Protein AF-A0A1I0XM87-F1 (afdb_monomer_lite)

Radius of gyration: 12.56 Å; chains: 1; bounding box: 33×24×38 Å

Structure (mmCIF, N/CA/C/O backbone):
data_AF-A0A1I0XM87-F1
#
_entry.id   AF-A0A1I0XM87-F1
#
loop_
_atom_site.group_PDB
_atom_site.id
_atom_site.type_symbol
_atom_site.label_atom_id
_atom_site.label_alt_id
_atom_site.label_comp_id
_atom_site.label_asym_id
_atom_site.label_entity_id
_atom_site.label_seq_id
_atom_site.pdbx_PDB_ins_code
_atom_site.Cartn_x
_atom_site.Cartn_y
_atom_site.Cartn_z
_atom_site.occupancy
_atom_site.B_iso_or_equiv
_atom_site.auth_seq_id
_atom_site.auth_comp_id
_atom_site.auth_asym_id
_atom_site.auth_atom_id
_atom_site.pdbx_PDB_model_num
ATOM 1 N N . MET A 1 1 ? -22.892 0.317 1.168 1.00 38.12 1 MET A N 1
ATOM 2 C CA . MET A 1 1 ? -21.965 -0.699 1.714 1.00 38.12 1 MET A CA 1
ATOM 3 C C . MET A 1 1 ? -20.779 -0.784 0.762 1.00 38.12 1 MET A C 1
ATOM 5 O O . MET A 1 1 ? -20.922 -1.407 -0.276 1.00 38.12 1 MET A O 1
ATOM 9 N N . PHE A 1 2 ? -19.659 -0.109 1.052 1.00 44.31 2 PHE A N 1
ATOM 10 C CA . PHE A 1 2 ? -18.407 -0.294 0.300 1.00 44.31 2 PHE A CA 1
ATOM 11 C C . PHE A 1 2 ? -17.823 -1.647 0.722 1.00 44.31 2 PHE A C 1
ATOM 13 O O . PHE A 1 2 ? -17.141 -1.767 1.739 1.00 44.31 2 PHE A O 1
ATOM 20 N N . GLY A 1 3 ? -18.288 -2.698 0.048 1.00 43.19 3 GLY A N 1
ATOM 21 C CA . GLY A 1 3 ? -17.956 -4.080 0.352 1.00 43.19 3 GLY A CA 1
ATOM 22 C C . GLY A 1 3 ? -16.512 -4.384 -0.020 1.00 43.19 3 GLY A C 1
ATOM 23 O O . GLY A 1 3 ? -16.036 -3.871 -1.017 1.00 43.19 3 GLY A O 1
ATOM 24 N N . LYS A 1 4 ? -15.857 -5.172 0.844 1.00 59.94 4 LYS A N 1
ATOM 25 C CA . LYS A 1 4 ? -14.891 -6.287 0.668 1.00 59.94 4 LYS A CA 1
ATOM 26 C C . LYS A 1 4 ? -14.215 -6.550 -0.700 1.00 59.94 4 LYS A C 1
ATOM 28 O O . LYS A 1 4 ? -13.749 -7.665 -0.923 1.00 59.94 4 LYS A O 1
ATOM 33 N N . GLU A 1 5 ? -14.154 -5.596 -1.606 1.00 71.00 5 GLU A N 1
ATOM 34 C CA . GLU A 1 5 ? -13.590 -5.743 -2.937 1.00 71.00 5 GLU A CA 1
ATOM 35 C C . GLU A 1 5 ? -12.121 -5.332 -2.917 1.00 71.00 5 GLU A C 1
ATOM 37 O O . GLU A 1 5 ? -11.694 -4.479 -2.135 1.00 71.00 5 GLU A O 1
ATOM 42 N N . ASN A 1 6 ? -11.324 -6.001 -3.746 1.00 82.12 6 ASN A N 1
ATOM 43 C CA . ASN A 1 6 ? -9.920 -5.651 -3.884 1.00 82.12 6 ASN A CA 1
ATOM 44 C C . ASN A 1 6 ? -9.823 -4.348 -4.679 1.00 82.12 6 ASN A C 1
ATOM 46 O O . ASN A 1 6 ? -10.437 -4.236 -5.740 1.00 82.12 6 ASN A O 1
ATOM 50 N N . ILE A 1 7 ? -9.015 -3.401 -4.211 1.00 86.00 7 ILE A N 1
ATOM 51 C CA . ILE A 1 7 ? -8.712 -2.188 -4.977 1.00 86.00 7 ILE A CA 1
ATOM 52 C C . ILE A 1 7 ? -7.453 -2.472 -5.791 1.00 86.00 7 ILE A C 1
ATOM 54 O O . ILE A 1 7 ? -6.448 -2.924 -5.244 1.00 86.00 7 ILE A O 1
ATOM 58 N N . VAL A 1 8 ? -7.508 -2.239 -7.099 1.00 86.12 8 VAL A N 1
ATOM 59 C CA . VAL A 1 8 ? -6.366 -2.425 -7.999 1.00 86.12 8 VAL A CA 1
ATOM 60 C C . VAL A 1 8 ? -5.898 -1.058 -8.472 1.00 86.12 8 VAL A C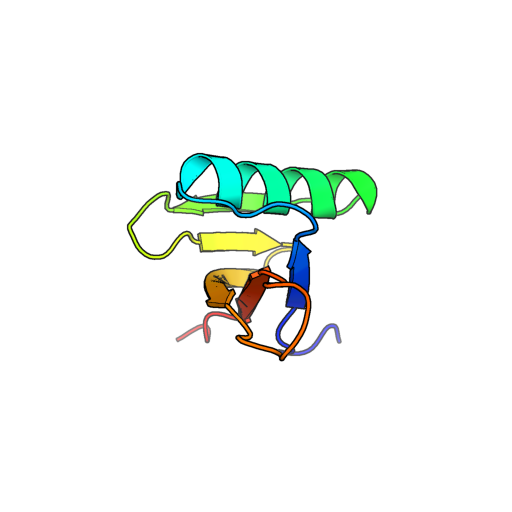 1
ATOM 62 O O . VAL A 1 8 ? -6.682 -0.295 -9.028 1.00 86.12 8 VAL A O 1
ATOM 65 N N . ILE A 1 9 ? -4.625 -0.760 -8.238 1.00 86.81 9 ILE A N 1
ATOM 66 C CA . ILE A 1 9 ? -3.958 0.458 -8.693 1.00 86.81 9 ILE A CA 1
ATOM 67 C C . ILE A 1 9 ? -2.963 0.036 -9.768 1.00 86.81 9 ILE A C 1
ATOM 69 O O . ILE A 1 9 ? -2.027 -0.714 -9.489 1.00 86.81 9 ILE A O 1
ATOM 73 N N . GLU A 1 10 ? -3.181 0.475 -11.002 1.00 83.38 10 GLU A N 1
ATOM 74 C CA . GLU A 1 10 ? -2.247 0.227 -12.098 1.00 83.38 10 GLU A CA 1
ATOM 75 C C . GLU A 1 10 ? -1.101 1.234 -12.032 1.00 83.38 10 GLU A C 1
ATOM 77 O O . GLU A 1 10 ? -1.317 2.435 -11.879 1.00 83.38 10 GLU A O 1
ATOM 82 N N . LEU A 1 11 ? 0.125 0.730 -12.110 1.00 79.19 11 LEU A N 1
ATOM 83 C CA . LEU A 1 11 ? 1.335 1.530 -12.100 1.00 79.19 11 LEU A CA 1
ATOM 84 C C . LEU A 1 11 ? 1.883 1.613 -13.520 1.00 79.19 11 LEU A C 1
ATOM 86 O O . LEU A 1 11 ? 2.171 0.595 -14.152 1.00 79.19 11 LEU A O 1
ATOM 90 N N . GLU A 1 12 ? 2.076 2.840 -13.991 1.00 70.62 12 GLU A N 1
ATOM 91 C CA . GLU A 1 12 ? 2.728 3.114 -15.275 1.00 70.62 12 GLU A CA 1
ATOM 92 C C . GLU A 1 12 ? 4.241 2.855 -15.207 1.00 70.62 12 GLU A C 1
ATOM 94 O O . GLU A 1 12 ? 4.861 2.494 -16.205 1.00 70.62 12 GLU A O 1
ATOM 99 N N . ASN A 1 13 ? 4.831 2.990 -14.013 1.00 70.62 13 ASN A N 1
ATOM 100 C CA . ASN A 1 13 ? 6.254 2.794 -13.766 1.00 70.62 13 ASN A CA 1
ATOM 101 C C . ASN A 1 13 ? 6.514 1.552 -12.914 1.00 70.62 13 ASN A C 1
ATOM 103 O O . ASN A 1 13 ? 5.765 1.221 -11.993 1.00 70.62 13 ASN A O 1
ATOM 107 N N . LYS A 1 14 ? 7.635 0.885 -13.195 1.00 69.25 14 LYS A N 1
ATOM 108 C CA . LYS A 1 14 ? 8.095 -0.256 -12.407 1.00 69.25 14 LYS A CA 1
ATOM 109 C C . LYS A 1 14 ? 8.578 0.235 -11.045 1.00 69.25 14 LYS A C 1
ATOM 111 O O . LYS A 1 14 ? 9.572 0.952 -10.967 1.00 69.25 14 LYS A O 1
ATOM 116 N N . ILE A 1 15 ? 7.901 -0.187 -9.983 1.00 72.69 15 ILE A N 1
ATOM 117 C CA . ILE A 1 15 ? 8.329 0.089 -8.614 1.00 72.69 15 ILE A CA 1
ATOM 118 C C . ILE A 1 15 ? 9.148 -1.092 -8.108 1.00 72.69 15 ILE A C 1
ATOM 120 O O . ILE A 1 15 ? 8.691 -2.238 -8.129 1.00 72.69 15 ILE A O 1
ATOM 124 N N . THR A 1 16 ? 10.357 -0.800 -7.637 1.00 69.88 16 THR A N 1
ATOM 125 C CA . THR A 1 16 ? 11.301 -1.787 -7.098 1.00 69.88 16 THR A CA 1
ATOM 126 C C . THR A 1 16 ? 11.406 -1.767 -5.574 1.00 69.88 16 THR A C 1
ATOM 128 O O . THR A 1 16 ? 12.048 -2.656 -5.022 1.00 69.88 16 THR A O 1
ATOM 131 N N . ASN A 1 17 ? 10.800 -0.784 -4.895 1.00 78.19 17 ASN A N 1
ATOM 132 C CA . ASN A 1 17 ? 10.897 -0.608 -3.445 1.00 78.19 17 ASN A CA 1
ATOM 133 C C . ASN A 1 17 ? 9.517 -0.453 -2.773 1.00 78.19 17 ASN A C 1
ATOM 135 O O . ASN A 1 17 ? 8.586 0.108 -3.350 1.00 78.19 17 ASN A O 1
ATOM 139 N N . TYR A 1 18 ? 9.391 -0.921 -1.531 1.00 79.06 18 TYR A N 1
ATOM 140 C CA . TYR A 1 18 ? 8.151 -0.854 -0.754 1.00 79.06 18 TYR A CA 1
ATOM 141 C C . TYR A 1 18 ? 7.767 0.584 -0.365 1.00 79.06 18 TYR A C 1
ATOM 143 O O . TYR A 1 18 ? 6.580 0.901 -0.329 1.00 79.06 18 TYR A O 1
ATOM 151 N N . ASP A 1 19 ? 8.738 1.472 -0.127 1.00 81.56 19 ASP A N 1
ATOM 152 C CA . ASP A 1 19 ? 8.464 2.888 0.176 1.00 81.56 19 ASP A CA 1
ATOM 153 C C . ASP A 1 19 ? 7.827 3.628 -1.009 1.00 81.56 19 ASP A C 1
ATOM 155 O O . ASP A 1 19 ? 6.879 4.399 -0.837 1.00 81.56 19 ASP A O 1
ATOM 159 N N . ASP A 1 20 ? 8.292 3.350 -2.226 1.00 83.25 20 ASP A N 1
ATOM 160 C CA . ASP A 1 20 ? 7.708 3.900 -3.452 1.00 83.25 20 ASP A CA 1
ATOM 161 C C . ASP A 1 20 ? 6.287 3.361 -3.660 1.00 83.25 20 ASP A C 1
ATOM 163 O O . ASP A 1 20 ? 5.378 4.101 -4.033 1.00 83.25 20 ASP A O 1
ATOM 167 N N . LEU A 1 21 ? 6.064 2.083 -3.340 1.00 83.88 21 LEU A N 1
ATOM 168 C CA . LEU A 1 21 ? 4.750 1.450 -3.415 1.00 83.88 21 LEU A CA 1
ATOM 169 C C . LEU A 1 21 ? 3.751 2.134 -2.467 1.00 83.88 21 LEU A C 1
ATOM 171 O O . LEU A 1 21 ? 2.644 2.476 -2.878 1.00 83.88 21 LEU A O 1
ATOM 175 N N . ILE A 1 22 ? 4.147 2.386 -1.217 1.00 87.12 22 ILE A N 1
ATOM 176 C CA . ILE A 1 22 ? 3.330 3.111 -0.229 1.00 87.12 22 ILE A CA 1
ATOM 177 C C . ILE A 1 22 ? 3.059 4.547 -0.686 1.00 87.12 22 ILE A C 1
ATOM 179 O O . ILE A 1 22 ? 1.945 5.058 -0.527 1.00 87.12 22 ILE A O 1
ATOM 183 N N . THR A 1 23 ? 4.072 5.194 -1.261 1.00 88.31 23 THR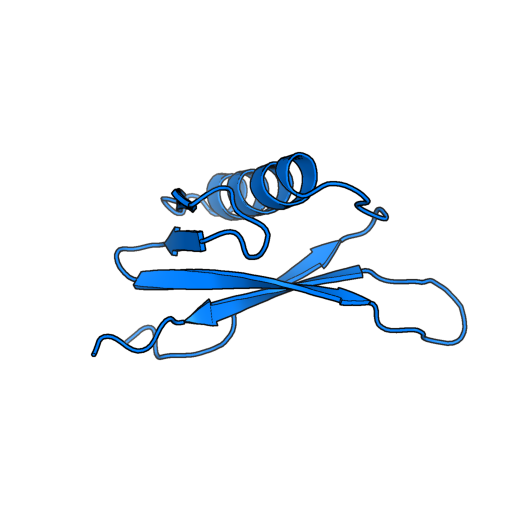 A N 1
ATOM 184 C CA . THR A 1 23 ? 3.964 6.551 -1.798 1.00 88.31 23 THR A CA 1
ATOM 185 C C . THR A 1 23 ? 2.912 6.619 -2.902 1.00 88.31 23 THR A C 1
ATOM 187 O O . THR A 1 23 ? 2.034 7.479 -2.854 1.00 88.31 23 THR A O 1
ATOM 190 N N . GLU A 1 24 ? 2.937 5.689 -3.858 1.00 87.81 24 GLU A N 1
ATOM 191 C CA . GLU A 1 24 ? 1.962 5.651 -4.951 1.00 87.81 24 GLU A CA 1
ATOM 192 C C . GLU A 1 24 ? 0.546 5.309 -4.468 1.00 87.81 24 GLU A C 1
ATOM 194 O O . GLU A 1 24 ? -0.412 5.935 -4.922 1.00 87.81 24 GLU A O 1
ATOM 199 N N . ILE A 1 25 ? 0.391 4.416 -3.480 1.00 88.38 25 ILE A N 1
ATOM 200 C CA . ILE A 1 25 ? -0.914 4.173 -2.835 1.00 88.38 25 ILE A CA 1
ATOM 201 C C . ILE A 1 25 ? -1.456 5.460 -2.206 1.00 88.38 25 ILE A C 1
ATOM 203 O O . ILE A 1 25 ? -2.616 5.819 -2.410 1.00 88.38 25 ILE A O 1
ATOM 207 N N . THR A 1 26 ? -0.619 6.163 -1.442 1.00 88.81 26 THR A N 1
ATOM 208 C CA . THR A 1 26 ? -1.030 7.373 -0.721 1.00 88.81 26 THR A CA 1
ATOM 209 C C . THR A 1 26 ? -1.423 8.473 -1.705 1.00 88.81 26 THR A C 1
ATOM 211 O O . THR A 1 26 ? -2.512 9.030 -1.584 1.00 88.81 26 THR A O 1
ATOM 214 N N . LYS A 1 27 ? -0.608 8.711 -2.743 1.00 90.31 27 LYS A N 1
ATOM 215 C CA . LYS A 1 27 ? -0.914 9.665 -3.821 1.00 90.31 27 LYS A CA 1
ATOM 216 C C . LYS A 1 27 ? -2.198 9.312 -4.566 1.00 90.31 27 LYS A C 1
ATOM 218 O O . LYS A 1 27 ? -2.956 10.209 -4.927 1.00 90.31 27 LYS A O 1
ATOM 223 N N . TYR A 1 28 ? -2.436 8.027 -4.836 1.00 89.94 28 TYR A N 1
ATOM 224 C CA . TYR A 1 28 ? -3.643 7.572 -5.522 1.00 89.94 28 TYR A CA 1
ATOM 225 C C . TYR A 1 28 ? -4.903 7.961 -4.739 1.00 89.94 28 TYR A C 1
ATOM 227 O O . TYR A 1 28 ? -5.817 8.558 -5.306 1.00 89.94 28 TYR A O 1
ATOM 235 N N . PHE A 1 29 ? -4.937 7.698 -3.430 1.00 89.25 29 PHE A N 1
ATOM 236 C CA . PHE A 1 29 ? -6.085 8.058 -2.594 1.00 89.25 29 PHE A CA 1
ATOM 237 C C . PHE A 1 29 ? -6.184 9.556 -2.307 1.00 89.25 29 PHE A C 1
ATOM 239 O O . PHE A 1 29 ? -7.293 10.088 -2.296 1.00 89.25 29 PHE A O 1
ATOM 246 N N . GLU A 1 30 ? -5.057 10.253 -2.161 1.00 88.75 30 GLU A N 1
ATOM 247 C CA . GLU A 1 30 ? -5.025 11.711 -2.020 1.00 88.75 30 GLU A CA 1
ATOM 248 C C . GLU A 1 30 ? -5.645 12.402 -3.244 1.00 88.75 30 GLU A C 1
ATOM 250 O O . GLU A 1 30 ? -6.514 13.261 -3.092 1.00 88.75 30 GLU A O 1
ATOM 255 N N . LYS A 1 31 ? -5.307 11.953 -4.463 1.00 88.81 31 LYS A N 1
ATOM 256 C CA . LYS A 1 31 ? -5.934 12.428 -5.711 1.00 88.81 31 LYS A CA 1
ATOM 257 C C . LYS A 1 31 ? -7.443 12.173 -5.763 1.00 88.81 31 LYS A C 1
ATOM 259 O O . LYS A 1 31 ? -8.159 12.921 -6.421 1.00 88.81 31 LYS A O 1
ATOM 264 N N . GLN A 1 32 ? -7.927 11.132 -5.087 1.00 86.00 32 GLN A N 1
ATOM 265 C CA . GLN A 1 32 ? -9.355 10.814 -4.985 1.00 86.00 32 GLN A CA 1
ATOM 266 C C . GLN A 1 32 ? -10.052 11.511 -3.808 1.00 86.00 32 GLN A C 1
ATOM 268 O O . GLN A 1 32 ? -11.232 11.261 -3.570 1.00 86.00 32 GLN A O 1
ATOM 273 N N . GLY A 1 33 ? -9.345 12.346 -3.037 1.00 87.31 33 GLY A N 1
ATOM 274 C CA . GLY A 1 33 ? -9.887 12.963 -1.823 1.00 87.31 33 GLY A CA 1
ATOM 275 C C . GLY A 1 33 ? -10.242 11.944 -0.735 1.00 87.31 33 GLY A C 1
ATOM 276 O O . GLY A 1 33 ? -11.080 12.212 0.123 1.00 87.31 33 GLY A O 1
ATOM 277 N N . THR A 1 34 ? -9.641 10.754 -0.783 1.00 87.19 34 THR A N 1
ATOM 278 C CA . THR A 1 34 ? -9.888 9.666 0.162 1.00 87.19 34 THR A CA 1
ATOM 279 C C . THR A 1 34 ? -8.797 9.640 1.225 1.00 87.19 34 THR A C 1
ATOM 281 O O . THR A 1 34 ? -7.608 9.669 0.916 1.00 87.19 34 THR A O 1
ATOM 284 N N . ASN A 1 35 ? -9.192 9.551 2.498 1.00 84.38 35 ASN A N 1
ATOM 285 C CA . ASN A 1 35 ? -8.236 9.466 3.597 1.0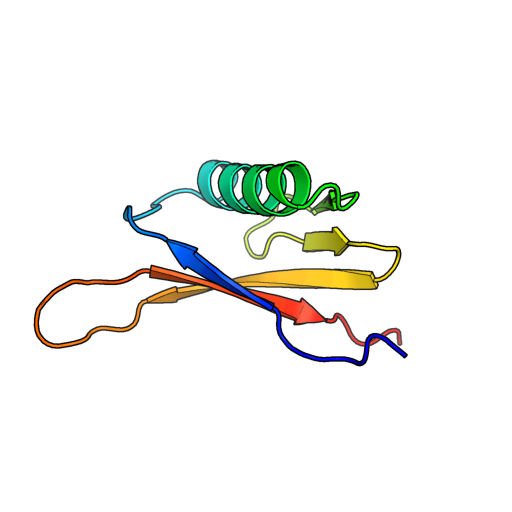0 84.38 35 ASN A CA 1
ATOM 286 C C . ASN A 1 35 ? -7.581 8.075 3.617 1.00 84.38 35 ASN A C 1
ATOM 288 O O . ASN A 1 35 ? -8.258 7.069 3.853 1.00 84.38 35 ASN A O 1
ATOM 292 N N . CYS A 1 36 ? -6.274 8.044 3.359 1.00 87.88 36 CYS A N 1
ATOM 293 C CA . CYS A 1 36 ? -5.431 6.859 3.408 1.00 87.88 36 CYS A CA 1
ATOM 294 C C . CYS A 1 36 ? -4.373 7.034 4.499 1.00 87.88 36 CYS A C 1
ATOM 296 O O . CYS A 1 36 ? -3.596 7.989 4.471 1.00 87.88 36 CYS A O 1
ATOM 298 N N . LYS A 1 37 ? -4.308 6.092 5.441 1.00 90.06 37 LYS A N 1
ATOM 299 C CA . LYS A 1 37 ? -3.270 6.046 6.474 1.00 90.06 37 LYS A CA 1
ATOM 300 C C . LYS A 1 37 ? -2.418 4.810 6.296 1.00 90.06 37 LYS A C 1
ATOM 302 O O . LYS A 1 37 ? -2.931 3.714 6.113 1.00 90.06 37 LYS A O 1
ATOM 307 N N . VAL A 1 38 ? -1.111 4.965 6.416 1.00 89.19 38 VAL A N 1
ATOM 308 C CA . VAL A 1 38 ? -0.188 3.830 6.405 1.00 89.19 38 VAL A CA 1
ATOM 309 C C . VAL A 1 38 ? -0.159 3.219 7.803 1.00 89.19 38 VAL A C 1
ATOM 311 O O . VAL A 1 38 ? 0.187 3.908 8.758 1.00 89.19 38 VAL A O 1
ATOM 314 N N . ILE A 1 39 ? -0.542 1.947 7.921 1.00 88.75 39 ILE A N 1
ATOM 315 C CA . ILE A 1 39 ? -0.558 1.205 9.192 1.00 88.75 39 ILE A CA 1
ATOM 316 C C . ILE A 1 39 ? 0.776 0.489 9.395 1.00 88.75 39 ILE A C 1
ATOM 318 O O . ILE A 1 39 ? 1.340 0.528 10.484 1.00 88.75 39 ILE A O 1
ATOM 322 N N . GLU A 1 40 ? 1.287 -0.154 8.343 1.00 86.44 40 GLU A N 1
ATOM 323 C CA . GLU A 1 40 ? 2.488 -0.981 8.427 1.00 86.44 40 GLU A CA 1
ATOM 324 C C . GLU A 1 40 ? 3.365 -0.814 7.185 1.00 86.44 40 GLU A C 1
ATOM 326 O O . GLU A 1 40 ? 2.879 -0.849 6.052 1.00 86.44 40 GLU A O 1
ATOM 331 N N . ARG A 1 41 ? 4.673 -0.647 7.414 1.00 81.50 41 ARG A N 1
ATOM 332 C CA . ARG A 1 41 ? 5.715 -0.535 6.382 1.00 81.50 41 ARG A CA 1
ATOM 333 C C . ARG A 1 41 ? 6.642 -1.754 6.399 1.00 81.50 41 ARG A C 1
ATOM 335 O O . ARG A 1 41 ? 7.852 -1.616 6.543 1.00 81.50 41 ARG A O 1
ATOM 342 N N . SER A 1 42 ? 6.067 -2.950 6.348 1.00 79.00 42 SER A N 1
ATOM 343 C CA . SER A 1 42 ? 6.816 -4.210 6.321 1.00 79.00 42 SER A CA 1
ATOM 344 C C . SER A 1 42 ? 6.875 -4.789 4.903 1.00 79.00 42 SER A C 1
ATOM 346 O O . SER A 1 42 ? 6.470 -4.142 3.936 1.00 79.00 42 SER A O 1
ATOM 348 N N . SER A 1 43 ? 7.372 -6.023 4.767 1.00 73.88 43 SER A N 1
ATOM 349 C CA . SER A 1 43 ? 7.421 -6.756 3.493 1.00 73.88 43 SER A CA 1
ATOM 350 C C . SER A 1 43 ? 6.051 -6.900 2.814 1.00 73.88 43 SER A C 1
ATOM 352 O O . SER A 1 43 ? 5.985 -7.145 1.613 1.00 73.88 43 SER A O 1
ATOM 354 N N . ILE A 1 44 ? 4.957 -6.766 3.573 1.00 81.06 44 ILE A N 1
ATOM 355 C CA . ILE A 1 44 ? 3.590 -6.660 3.056 1.00 81.06 44 ILE A CA 1
ATOM 356 C C . ILE A 1 44 ? 2.986 -5.383 3.652 1.00 81.06 44 ILE A C 1
ATOM 358 O O . ILE A 1 44 ? 2.464 -5.423 4.766 1.00 81.06 44 ILE A O 1
ATOM 362 N N . PRO A 1 45 ? 3.061 -4.241 2.950 1.00 84.56 45 PRO A N 1
ATOM 363 C CA . PRO A 1 45 ? 2.569 -2.980 3.485 1.00 84.56 45 PRO A CA 1
ATOM 364 C C . PRO A 1 45 ? 1.070 -3.034 3.780 1.00 84.56 45 PRO A C 1
ATOM 366 O O . PRO A 1 45 ? 0.305 -3.668 3.050 1.00 84.56 45 PRO A O 1
ATOM 369 N N . MET A 1 46 ? 0.632 -2.330 4.822 1.00 89.25 46 MET A N 1
ATOM 370 C CA . MET A 1 46 ? -0.783 -2.225 5.179 1.00 89.25 46 MET A CA 1
ATOM 371 C C . MET A 1 46 ? -1.224 -0.769 5.238 1.00 89.25 46 MET A C 1
ATOM 373 O O . MET A 1 46 ? -0.528 0.083 5.794 1.00 89.25 46 MET A O 1
ATOM 377 N N . VAL A 1 47 ? -2.409 -0.494 4.700 1.00 90.44 47 VAL A N 1
ATOM 378 C CA . VAL A 1 47 ? -3.016 0.840 4.674 1.00 90.44 47 VAL A CA 1
ATOM 379 C C . VAL A 1 47 ? -4.464 0.795 5.163 1.00 90.44 47 VAL A C 1
ATOM 381 O O . VAL A 1 47 ? -5.200 -0.138 4.859 1.00 90.44 47 VAL A O 1
ATOM 384 N N . GLU A 1 48 ? -4.886 1.798 5.925 1.00 90.06 48 GLU A N 1
ATOM 385 C CA . GLU A 1 48 ? -6.278 2.046 6.295 1.00 90.06 48 GLU A CA 1
ATOM 386 C C . GLU A 1 48 ? -6.870 3.039 5.298 1.00 90.06 48 GLU A C 1
ATOM 388 O O . GLU A 1 48 ? -6.378 4.158 5.166 1.00 90.06 48 GLU A O 1
ATOM 393 N N . VAL A 1 49 ? -7.948 2.649 4.627 1.00 87.69 49 VAL A N 1
ATOM 394 C CA . VAL A 1 49 ? -8.693 3.507 3.702 1.00 87.69 49 VAL A CA 1
ATOM 395 C C . VAL A 1 49 ? -10.145 3.523 4.157 1.00 87.69 49 VAL A C 1
ATOM 397 O O . VAL A 1 49 ? -10.787 2.474 4.222 1.00 87.69 49 VAL A O 1
ATOM 400 N N . ASN A 1 50 ? -10.666 4.702 4.509 1.00 85.31 50 ASN A N 1
ATOM 401 C CA . ASN A 1 50 ? -12.037 4.873 5.018 1.00 85.31 50 ASN A CA 1
ATOM 402 C C . ASN A 1 50 ? -12.397 3.929 6.193 1.00 85.31 50 ASN A C 1
ATOM 404 O O . ASN A 1 50 ? -13.517 3.425 6.278 1.00 85.31 50 ASN A O 1
ATOM 408 N N . GLY A 1 51 ? -11.443 3.660 7.095 1.00 84.06 51 GLY A N 1
ATOM 409 C CA . GLY A 1 51 ? -11.643 2.783 8.259 1.00 84.06 51 GLY A CA 1
ATOM 410 C C . GLY A 1 51 ? -11.632 1.278 7.951 1.00 84.06 51 GLY A C 1
ATOM 411 O O . GLY A 1 51 ? -12.032 0.470 8.796 1.00 84.06 51 GLY A O 1
ATOM 412 N N . ILE A 1 52 ? -11.204 0.887 6.746 1.00 86.31 52 ILE A N 1
ATOM 413 C CA . ILE A 1 52 ? -10.972 -0.506 6.352 1.00 86.31 52 ILE A CA 1
ATOM 414 C C . ILE A 1 52 ? -9.474 -0.702 6.131 1.00 86.31 52 ILE A C 1
ATOM 416 O O . ILE A 1 52 ? -8.850 0.045 5.381 1.00 86.31 52 ILE A O 1
ATOM 420 N N . ASN A 1 53 ? -8.911 -1.732 6.759 1.00 88.75 53 ASN A N 1
ATOM 421 C CA . ASN A 1 53 ? -7.506 -2.091 6.595 1.00 88.75 53 ASN A CA 1
ATOM 422 C C . ASN A 1 53 ? -7.341 -2.953 5.345 1.00 88.75 53 ASN A C 1
ATOM 424 O O . ASN A 1 53 ? -8.080 -3.922 5.157 1.00 88.75 53 ASN A O 1
ATOM 428 N N . TYR A 1 54 ? -6.348 -2.628 4.530 1.00 88.94 54 TYR A N 1
ATOM 429 C CA . TYR A 1 54 ? -5.972 -3.363 3.336 1.00 88.94 54 TYR A CA 1
ATOM 430 C C . TYR A 1 54 ? -4.498 -3.750 3.393 1.00 88.94 54 TYR A C 1
ATOM 432 O O . TYR A 1 54 ? -3.657 -2.937 3.775 1.00 88.94 54 TYR A O 1
ATOM 440 N N . SER A 1 55 ? -4.177 -4.967 2.959 1.00 89.25 55 SER A N 1
ATOM 441 C CA . SER A 1 55 ? -2.807 -5.380 2.665 1.00 89.25 55 SER A CA 1
ATOM 442 C C . SER A 1 55 ? -2.483 -5.106 1.201 1.00 89.25 55 SER A C 1
ATOM 444 O O . SER A 1 55 ? -3.247 -5.460 0.301 1.00 89.25 55 SER A O 1
ATOM 446 N N . ALA A 1 56 ? -1.350 -4.459 0.960 1.00 87.81 56 ALA A N 1
ATOM 447 C CA . ALA A 1 56 ? -0.878 -4.106 -0.362 1.00 87.81 56 ALA A CA 1
ATOM 448 C C . ALA A 1 56 ? 0.029 -5.200 -0.917 1.00 87.81 56 ALA A C 1
ATOM 450 O O . ALA A 1 56 ? 1.051 -5.551 -0.330 1.00 87.81 56 ALA A O 1
ATOM 451 N N . ILE A 1 57 ? -0.351 -5.737 -2.072 1.00 86.12 57 ILE A N 1
ATOM 452 C CA . ILE A 1 57 ? 0.390 -6.788 -2.760 1.00 86.12 57 ILE A CA 1
ATOM 453 C C . ILE A 1 57 ? 0.767 -6.275 -4.139 1.00 86.12 57 ILE A C 1
ATOM 455 O O . ILE A 1 57 ? -0.099 -5.951 -4.951 1.00 86.12 57 ILE A O 1
ATOM 459 N N . GLN A 1 58 ? 2.064 -6.239 -4.419 1.00 82.94 58 GLN A N 1
ATOM 460 C CA . GLN A 1 58 ? 2.560 -5.985 -5.761 1.00 82.94 58 GLN A CA 1
ATOM 461 C C . GLN A 1 58 ? 2.307 -7.215 -6.634 1.00 82.94 58 GLN A C 1
ATOM 463 O O . GLN A 1 58 ? 2.731 -8.322 -6.307 1.00 82.94 58 GLN A O 1
ATOM 468 N N . ASN A 1 59 ? 1.624 -7.019 -7.754 1.00 77.56 59 ASN A N 1
ATOM 469 C CA . ASN A 1 59 ? 1.408 -8.042 -8.759 1.00 77.56 59 ASN A CA 1
ATOM 470 C C . ASN A 1 59 ? 1.968 -7.549 -10.093 1.00 77.56 59 ASN A C 1
ATOM 472 O O . ASN A 1 59 ? 1.639 -6.457 -10.550 1.00 77.56 59 ASN A O 1
ATOM 476 N N . SER A 1 60 ? 2.817 -8.348 -10.725 1.00 67.50 60 SER A N 1
ATOM 477 C CA . SER A 1 60 ? 3.390 -8.022 -12.031 1.00 67.50 60 SER A CA 1
ATOM 478 C C . SER A 1 60 ? 2.698 -8.887 -13.072 1.00 67.50 60 SER A C 1
ATOM 480 O O . SER A 1 60 ? 2.911 -10.100 -13.102 1.00 67.50 60 SER A O 1
ATOM 482 N N . LYS A 1 61 ? 1.865 -8.295 -13.935 1.00 60.62 61 LYS A N 1
ATOM 483 C CA . LYS A 1 61 ? 1.338 -9.029 -15.089 1.00 60.62 61 LYS A CA 1
ATOM 484 C C . LYS A 1 61 ? 2.391 -9.016 -16.192 1.00 60.62 61 LYS A C 1
ATOM 486 O O . LYS A 1 61 ? 2.613 -8.007 -16.852 1.00 60.62 61 LYS A O 1
ATOM 491 N N . LEU A 1 62 ? 3.033 -10.162 -16.401 1.00 51.25 62 LEU A N 1
ATOM 492 C CA . LEU A 1 62 ? 3.867 -10.419 -17.575 1.00 51.25 62 LEU A CA 1
ATOM 493 C C . LEU A 1 62 ? 2.956 -10.643 -18.793 1.00 51.25 62 LEU A C 1
ATOM 495 O O . LEU A 1 62 ? 2.576 -11.767 -19.107 1.00 51.25 62 LEU A O 1
ATOM 499 N N . GLY A 1 63 ? 2.552 -9.545 -19.433 1.00 52.09 63 GLY A N 1
ATOM 500 C CA . GLY A 1 63 ? 1.907 -9.530 -20.748 1.00 52.09 63 GLY A CA 1
ATOM 501 C C . GLY A 1 63 ? 2.899 -9.157 -21.855 1.00 52.09 63 GLY A C 1
ATOM 502 O O . GLY A 1 63 ? 3.914 -8.516 -21.594 1.00 52.09 63 GLY A O 1
ATOM 503 N N . ALA A 1 64 ? 2.595 -9.545 -23.095 1.00 49.59 64 ALA A N 1
ATOM 504 C CA . ALA A 1 64 ? 3.533 -9.599 -24.221 1.00 49.59 64 ALA A CA 1
ATOM 505 C C . ALA A 1 64 ? 4.179 -8.275 -24.684 1.00 49.59 64 ALA A C 1
ATOM 507 O O . ALA A 1 64 ? 5.044 -8.348 -25.548 1.00 49.59 64 ALA A O 1
ATOM 508 N N . PHE A 1 65 ? 3.816 -7.092 -24.166 1.00 51.25 65 PHE A N 1
ATOM 509 C CA . PHE A 1 65 ? 4.373 -5.836 -24.704 1.00 51.25 65 PHE A CA 1
ATOM 510 C C . PHE A 1 65 ? 4.670 -4.691 -23.729 1.00 51.25 65 PHE A C 1
ATOM 512 O O . PHE A 1 65 ? 5.419 -3.800 -24.105 1.00 51.25 65 PHE A O 1
ATOM 519 N N . VAL A 1 66 ? 4.192 -4.695 -22.484 1.00 54.22 66 VAL A N 1
ATOM 520 C CA . VAL A 1 66 ? 4.605 -3.714 -21.464 1.00 54.22 66 VAL A CA 1
ATOM 521 C C . VAL A 1 66 ? 4.400 -4.380 -20.109 1.00 54.22 66 VAL A C 1
ATOM 523 O O . VAL A 1 66 ? 3.313 -4.887 -19.835 1.00 54.22 66 VAL A O 1
ATOM 526 N N . GLY A 1 67 ? 5.436 -4.447 -19.273 1.00 57.28 67 GLY A N 1
ATOM 527 C CA . GLY A 1 67 ? 5.326 -5.014 -17.928 1.00 57.28 67 GLY A CA 1
ATOM 528 C C . GLY A 1 67 ? 4.542 -4.078 -17.014 1.00 57.28 67 GLY A C 1
ATOM 529 O O . GLY A 1 67 ? 5.151 -3.350 -16.238 1.00 57.28 67 GLY A O 1
ATOM 530 N N . ILE A 1 68 ? 3.212 -4.072 -17.129 1.00 67.00 68 ILE A N 1
ATOM 531 C CA . ILE A 1 68 ? 2.343 -3.272 -16.265 1.00 67.00 68 ILE A CA 1
ATOM 532 C C . ILE A 1 68 ? 2.384 -3.892 -14.871 1.00 67.00 68 ILE A C 1
ATOM 534 O O . ILE A 1 68 ? 2.068 -5.071 -14.665 1.00 67.00 68 ILE A O 1
ATOM 538 N N . GLN A 1 69 ? 2.805 -3.081 -13.911 1.00 80.94 69 GLN A N 1
ATOM 539 C CA . GLN A 1 69 ? 2.814 -3.451 -12.512 1.00 80.94 69 GLN A CA 1
ATOM 540 C C . GLN A 1 69 ? 1.504 -2.983 -11.881 1.00 80.94 69 GLN A C 1
ATOM 542 O O . GLN A 1 69 ? 0.991 -1.920 -12.205 1.00 80.94 69 GLN A O 1
ATOM 547 N N . GLN A 1 70 ? 0.931 -3.785 -10.996 1.00 86.50 70 GLN A N 1
ATOM 548 C CA . GLN A 1 70 ? -0.311 -3.463 -10.306 1.00 86.50 70 GLN A CA 1
ATOM 549 C C . GLN A 1 70 ? -0.091 -3.587 -8.801 1.00 86.50 70 GLN A C 1
ATOM 551 O O . GLN A 1 70 ? 0.605 -4.490 -8.336 1.00 86.50 70 GLN A O 1
ATOM 556 N N . ILE A 1 71 ? -0.703 -2.701 -8.026 1.00 87.50 71 ILE A N 1
ATOM 557 C CA . ILE A 1 71 ? -0.827 -2.842 -6.577 1.00 87.50 71 ILE A CA 1
ATOM 558 C C . ILE A 1 71 ? -2.246 -3.310 -6.300 1.00 87.50 71 ILE A C 1
ATOM 560 O O . ILE A 1 71 ? -3.214 -2.641 -6.651 1.00 87.50 71 ILE A O 1
ATOM 564 N N . VAL A 1 72 ? -2.370 -4.468 -5.667 1.00 88.25 72 VAL A N 1
ATOM 565 C CA . VAL A 1 72 ? -3.650 -5.027 -5.247 1.00 88.25 72 VAL A CA 1
ATOM 566 C C . VAL A 1 72 ? -3.782 -4.836 -3.745 1.00 88.25 72 VAL A C 1
ATOM 568 O O . VAL A 1 72 ? -3.063 -5.461 -2.968 1.00 88.25 72 VAL A O 1
ATOM 571 N N . LEU A 1 73 ? -4.716 -3.986 -3.341 1.00 89.75 73 LEU A N 1
ATOM 572 C CA . LEU A 1 73 ? -5.112 -3.792 -1.956 1.00 89.75 73 LEU A CA 1
ATOM 573 C C . LEU A 1 73 ? -6.201 -4.806 -1.622 1.00 89.75 73 LEU A C 1
ATOM 575 O O . LEU A 1 73 ? -7.329 -4.708 -2.110 1.00 89.75 73 LEU A O 1
ATOM 579 N N . LYS A 1 74 ? -5.861 -5.798 -0.801 1.00 89.19 74 LYS A N 1
ATOM 580 C CA . LYS A 1 74 ? -6.808 -6.811 -0.334 1.00 89.19 74 LYS A CA 1
ATOM 581 C C . LYS A 1 74 ? -7.335 -6.422 1.040 1.00 89.19 74 LYS A C 1
ATOM 583 O O . LYS A 1 74 ? -6.522 -6.182 1.929 1.00 89.19 74 LYS A O 1
ATOM 588 N N . PRO A 1 75 ? -8.656 -6.384 1.260 1.00 87.19 75 PRO A N 1
ATOM 589 C CA . PRO A 1 75 ? -9.192 -6.069 2.573 1.00 87.19 75 PRO A CA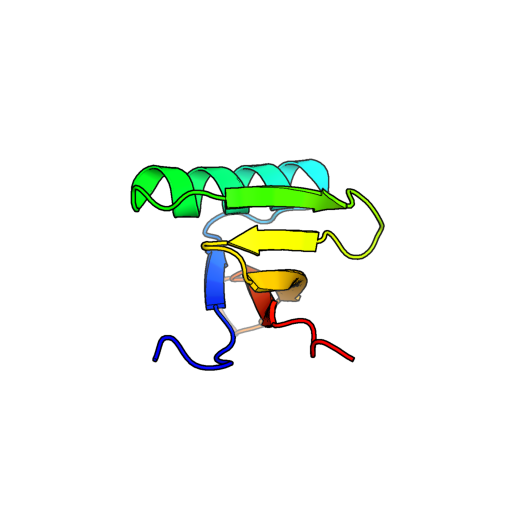 1
ATOM 590 C C . PRO A 1 75 ? -8.748 -7.135 3.573 1.00 87.19 75 PRO A C 1
ATOM 592 O O . PRO A 1 75 ? -8.948 -8.337 3.369 1.00 87.19 75 PRO A O 1
ATOM 595 N N . CYS A 1 76 ? -8.157 -6.697 4.677 1.00 81.69 76 CYS A N 1
ATOM 596 C CA . CYS A 1 76 ? -7.860 -7.565 5.799 1.00 81.69 76 CYS A CA 1
ATOM 597 C C . CYS A 1 76 ? -9.199 -8.005 6.391 1.00 81.69 76 CYS A C 1
ATOM 599 O O . CYS A 1 76 ? -10.015 -7.170 6.791 1.00 81.69 76 CYS A O 1
ATOM 601 N N . LYS A 1 77 ? -9.466 -9.317 6.431 1.00 65.44 77 LYS A N 1
ATOM 602 C CA . LYS A 1 77 ? -10.623 -9.813 7.181 1.00 65.44 77 LYS A CA 1
ATOM 603 C C . LYS A 1 77 ? -10.441 -9.353 8.628 1.00 65.44 77 LYS A C 1
ATOM 605 O O . LYS A 1 77 ? -9.463 -9.737 9.263 1.00 65.44 77 LYS A O 1
ATOM 610 N N . LYS A 1 78 ? -11.362 -8.518 9.126 1.00 50.19 78 LYS A N 1
ATOM 611 C CA . LYS A 1 78 ? -11.537 -8.349 10.571 1.00 50.19 78 LYS A CA 1
ATOM 612 C C . LYS A 1 78 ? -11.774 -9.755 11.130 1.00 50.19 78 LYS A C 1
ATOM 614 O O . LYS A 1 78 ? -12.702 -10.422 10.664 1.00 50.19 78 LYS A O 1
ATOM 619 N N . PHE A 1 79 ? -10.863 -10.212 11.986 1.00 42.50 79 PHE A N 1
ATOM 620 C CA . PHE A 1 79 ? -11.074 -11.389 12.823 1.00 42.50 79 PHE A CA 1
ATOM 621 C C . PHE A 1 79 ? -12.215 -11.111 13.801 1.00 42.50 79 PHE A C 1
ATOM 623 O O . PHE A 1 79 ? -12.350 -9.932 14.212 1.00 42.50 79 PHE A O 1
#

Sequence (79 aa):
MFGKENIVIELENKITNYDDLITEITKYFEKQGTNCKVIERSSIPMVEVNGINYSAIQNSKLGAFVGIQQIVLKPCKKF

Foldseek 3Di:
DPDQDKDKDKDPDDDPDLVVVVVSVCVVCVVVVWDKDWPDSDPFTWIQTPNWIWTWDWDFDPDDPD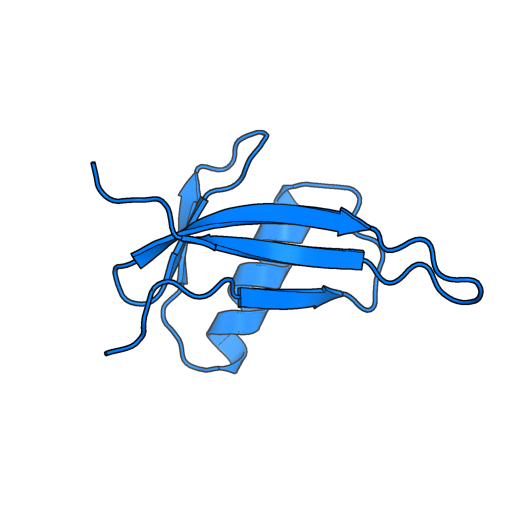GIIMIITGTDPDD

Secondary structure (DSSP, 8-state):
---SPPEEEEESS---SHHHHHHHHHHHHHHTT--EEEEE-SSS-EEEETTEEEEEEEEEE--SS--EEEEEEEEPPP-

Organism: NCBI:txid84698

pLDDT: mean 78.08, s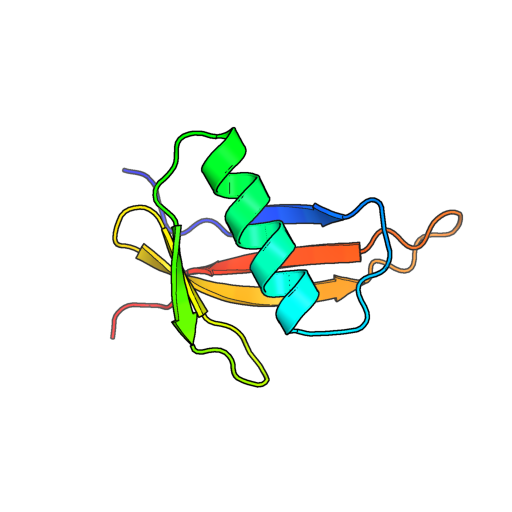td 14.0, range [38.12, 90.44]